Protein AF-K1TC25-F1 (afdb_monomer_lite)

Foldseek 3Di:
DAQAWAAAQGFDDDPNDGQFGFNHTDGHPDDDDPVGTDGPDPPDDPDDDDDDDDDDDDDDDDDDDFDADPVRDTHDDDDD

Secondary structure (DSSP, 8-state):
--SS-B-TT-EEEETTEEEEEESS-B-TTPPP-TTTEEE---S-------PPP----PPPP-----EE-TTS-EEPPPP-

Structure (mmCIF, N/CA/C/O backbone):
data_AF-K1TC25-F1
#
_entry.id   AF-K1TC25-F1
#
loop_
_atom_site.group_PDB
_atom_site.id
_atom_site.type_symbol
_atom_site.label_atom_id
_atom_site.label_alt_id
_atom_site.label_comp_id
_atom_site.label_asym_id
_atom_site.label_entity_id
_atom_site.label_seq_id
_atom_site.pdbx_PDB_ins_code
_atom_site.Cartn_x
_atom_site.Cartn_y
_atom_site.Cartn_z
_atom_site.occupancy
_atom_site.B_iso_or_equiv
_atom_site.auth_seq_id
_atom_site.auth_comp_id
_atom_site.auth_asym_id
_atom_site.auth_atom_id
_atom_site.pdbx_PDB_model_num
ATOM 1 N N . MET A 1 1 ? -6.221 7.342 2.852 1.00 95.56 1 MET A N 1
ATOM 2 C CA . MET A 1 1 ? -7.629 7.587 3.200 1.00 95.56 1 MET A CA 1
ATOM 3 C C . MET A 1 1 ? -8.297 6.239 3.402 1.00 95.56 1 MET A C 1
ATOM 5 O O . MET A 1 1 ? -7.903 5.311 2.700 1.00 95.56 1 MET A O 1
ATOM 9 N N . ALA A 1 2 ? -9.206 6.107 4.365 1.00 97.31 2 ALA A N 1
ATOM 10 C CA . ALA A 1 2 ? -9.984 4.888 4.577 1.00 97.31 2 ALA A CA 1
ATOM 11 C C . ALA A 1 2 ? -10.967 4.682 3.412 1.00 97.31 2 ALA A C 1
ATOM 13 O O . ALA A 1 2 ? -11.585 5.646 2.966 1.00 97.31 2 ALA A O 1
ATOM 14 N N . ILE A 1 3 ? -11.082 3.451 2.910 1.00 97.81 3 ILE A N 1
ATOM 15 C CA . ILE A 1 3 ? -12.004 3.085 1.813 1.00 97.81 3 ILE A CA 1
ATOM 16 C C . ILE A 1 3 ? -13.295 2.423 2.316 1.00 97.81 3 ILE A C 1
ATOM 18 O O . ILE A 1 3 ? -14.134 2.029 1.519 1.00 97.81 3 ILE A O 1
ATOM 22 N N . CYS A 1 4 ? -13.406 2.239 3.628 1.00 97.94 4 CYS A N 1
ATOM 23 C CA . CYS A 1 4 ? -14.567 1.737 4.346 1.00 97.94 4 CYS A CA 1
ATOM 24 C C . CYS A 1 4 ? -14.433 2.148 5.818 1.00 97.94 4 CYS A C 1
ATOM 26 O O . CYS A 1 4 ? -13.355 2.588 6.238 1.00 97.94 4 CYS A O 1
ATOM 28 N N . ASP A 1 5 ? -15.491 1.959 6.602 1.00 98.50 5 ASP A N 1
ATOM 29 C CA . ASP A 1 5 ? -15.412 2.083 8.055 1.00 98.50 5 ASP A CA 1
ATOM 30 C C . ASP A 1 5 ? -14.489 1.005 8.641 1.00 98.50 5 ASP A C 1
ATOM 32 O O . ASP A 1 5 ? -14.524 -0.162 8.236 1.00 98.50 5 ASP A O 1
ATOM 36 N N . ILE A 1 6 ? -13.655 1.399 9.602 1.00 98.38 6 ILE A N 1
ATOM 37 C CA . ILE A 1 6 ? -12.747 0.511 10.329 1.00 98.38 6 ILE A CA 1
ATOM 38 C C . ILE A 1 6 ? -13.036 0.691 11.822 1.00 98.38 6 ILE A C 1
ATOM 40 O O . ILE A 1 6 ? -12.797 1.779 12.352 1.00 98.38 6 ILE A O 1
ATOM 44 N N . PRO A 1 7 ? -13.554 -0.332 12.521 1.00 98.31 7 PRO A N 1
ATOM 45 C CA . PRO A 1 7 ? -13.774 -0.233 13.957 1.00 98.31 7 PRO A CA 1
ATOM 46 C C . PRO A 1 7 ? -12.439 -0.133 14.702 1.00 98.31 7 PRO A C 1
ATOM 48 O O . PRO A 1 7 ? -11.404 -0.575 14.197 1.00 98.31 7 PRO A O 1
ATOM 51 N N . GLU A 1 8 ? -12.461 0.390 15.926 1.00 98.00 8 GLU A N 1
ATOM 52 C CA . GLU A 1 8 ? -11.305 0.347 16.824 1.00 98.00 8 GLU A CA 1
ATOM 53 C C . GLU A 1 8 ? -10.753 -1.086 16.947 1.00 98.00 8 GLU A C 1
ATOM 55 O O . GLU A 1 8 ? -11.500 -2.060 17.058 1.00 98.00 8 GLU A O 1
ATOM 60 N N . GLY A 1 9 ? -9.428 -1.233 16.867 1.00 96.62 9 GLY A N 1
ATOM 61 C CA . GLY A 1 9 ? -8.748 -2.530 16.813 1.00 96.62 9 GL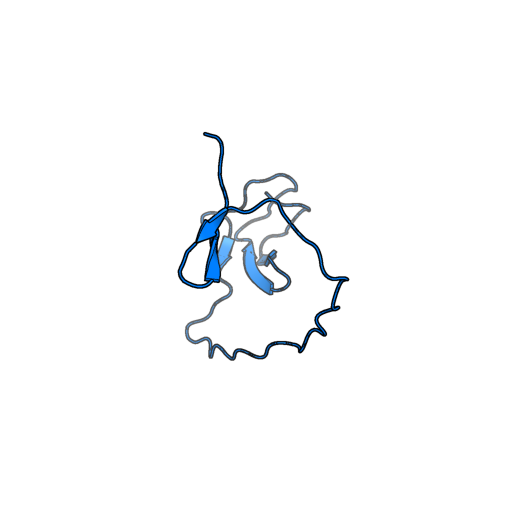Y A CA 1
ATOM 62 C C . GLY A 1 9 ? -8.832 -3.241 15.455 1.00 96.62 9 GLY A C 1
ATOM 63 O O . GLY A 1 9 ? -8.083 -4.195 15.226 1.00 96.62 9 GLY A O 1
ATOM 64 N N . GLY A 1 10 ? -9.673 -2.767 14.533 1.00 96.81 10 GLY A N 1
ATOM 65 C CA . GLY A 1 10 ? -9.832 -3.300 13.183 1.00 96.81 10 GLY A CA 1
ATOM 66 C C . GLY A 1 10 ? -8.541 -3.245 12.369 1.00 96.81 10 GLY A C 1
ATOM 67 O O . GLY A 1 10 ? -7.674 -2.398 12.591 1.00 96.81 10 GLY A O 1
ATOM 68 N N . GLU A 1 11 ? -8.385 -4.180 11.436 1.00 96.12 11 GLU A N 1
ATOM 69 C CA . GLU A 1 11 ? -7.160 -4.307 10.649 1.00 96.12 11 GLU A CA 1
ATOM 70 C C . GLU A 1 11 ? -7.051 -3.224 9.574 1.00 96.12 11 GLU A C 1
ATOM 72 O O . GLU A 1 11 ? -7.997 -2.932 8.844 1.00 96.12 11 GLU A O 1
ATOM 77 N N . VAL A 1 12 ? -5.850 -2.668 9.426 1.00 95.88 12 VAL A N 1
ATOM 78 C CA . VAL A 1 12 ? -5.497 -1.776 8.323 1.00 95.88 12 VAL A CA 1
ATOM 79 C C . VAL A 1 12 ? -4.657 -2.571 7.333 1.00 95.88 12 VAL A C 1
ATOM 81 O O . VAL A 1 12 ? -3.522 -2.952 7.633 1.00 95.88 12 VAL A O 1
ATOM 84 N N . ILE A 1 13 ? -5.217 -2.829 6.151 1.00 93.81 13 ILE A N 1
ATOM 85 C CA . ILE A 1 13 ? -4.592 -3.644 5.104 1.00 93.81 13 ILE A CA 1
ATOM 86 C C . ILE A 1 13 ? -4.062 -2.742 3.991 1.00 93.81 13 ILE A C 1
ATOM 88 O O . ILE A 1 13 ? -4.766 -1.872 3.477 1.00 93.81 13 ILE A O 1
ATOM 92 N N . LYS A 1 14 ? -2.811 -2.967 3.588 1.00 92.31 14 LYS A N 1
ATOM 93 C CA . LYS A 1 14 ? -2.182 -2.299 2.446 1.00 92.31 14 LYS A CA 1
ATOM 94 C C . LYS A 1 14 ? -1.331 -3.304 1.678 1.00 92.31 14 LYS A C 1
ATOM 96 O O . LYS A 1 14 ? -0.605 -4.087 2.280 1.00 92.31 14 LYS A O 1
ATOM 101 N N . TYR A 1 15 ? -1.422 -3.283 0.348 1.00 91.31 15 TYR A N 1
ATOM 102 C CA . TYR A 1 15 ? -0.712 -4.223 -0.537 1.00 91.31 15 TYR A CA 1
ATOM 103 C C . TYR A 1 15 ? -1.010 -5.707 -0.249 1.00 91.31 15 TYR A C 1
ATOM 105 O O . TYR A 1 15 ? -0.158 -6.559 -0.462 1.00 91.31 15 TYR A O 1
ATOM 113 N N . GLY A 1 16 ? -2.207 -6.014 0.260 1.00 87.44 16 GLY A N 1
ATOM 114 C CA . GLY A 1 16 ? -2.596 -7.378 0.636 1.00 87.44 16 GLY A CA 1
ATOM 115 C C . GLY A 1 16 ? -2.081 -7.844 2.002 1.00 87.44 16 GLY A C 1
ATOM 116 O O . GLY A 1 16 ? -2.355 -8.976 2.382 1.00 87.44 16 GLY A O 1
ATOM 117 N N . TYR A 1 17 ? -1.390 -6.988 2.762 1.00 86.12 17 TYR A N 1
ATOM 118 C CA . TYR A 1 17 ? -0.855 -7.322 4.083 1.00 86.12 17 TYR A CA 1
ATOM 119 C C . TYR A 1 17 ? -1.390 -6.386 5.165 1.00 86.12 17 TYR A C 1
ATOM 121 O O . TYR A 1 17 ? -1.604 -5.193 4.934 1.00 86.12 17 TYR A O 1
ATOM 129 N N . ARG A 1 18 ? -1.570 -6.918 6.376 1.00 90.25 18 ARG A N 1
ATOM 130 C CA . ARG A 1 18 ? -1.914 -6.119 7.553 1.00 90.25 18 ARG A CA 1
ATOM 131 C C . ARG A 1 18 ? -0.719 -5.268 7.972 1.00 90.25 18 ARG A C 1
ATOM 133 O O . ARG A 1 18 ? 0.298 -5.798 8.412 1.00 90.25 18 ARG A O 1
ATOM 140 N N . ILE A 1 19 ? -0.864 -3.950 7.884 1.00 91.50 19 ILE A N 1
ATOM 141 C CA . ILE A 1 19 ? 0.173 -2.992 8.296 1.00 91.50 19 ILE A CA 1
ATOM 142 C C . ILE A 1 19 ? -0.025 -2.492 9.731 1.00 91.50 19 ILE A C 1
ATOM 144 O O . ILE A 1 19 ? 0.908 -1.979 10.352 1.00 91.50 19 ILE A O 1
ATOM 148 N N . GLY A 1 20 ? -1.230 -2.647 10.276 1.00 93.88 20 GLY A N 1
ATOM 149 C CA . GLY A 1 20 ? -1.570 -2.147 11.597 1.00 93.88 20 GLY A CA 1
ATOM 150 C C . GLY A 1 20 ? -2.997 -2.446 12.017 1.00 93.88 20 GLY A C 1
ATOM 151 O O . GLY A 1 20 ? -3.750 -3.087 11.284 1.00 93.88 20 GLY A O 1
ATOM 152 N N . ASN A 1 21 ? -3.348 -1.933 13.189 1.00 96.94 21 ASN A N 1
ATOM 153 C CA . ASN A 1 21 ? -4.699 -1.917 13.729 1.00 96.94 21 ASN A CA 1
ATOM 154 C C . ASN A 1 21 ? -5.120 -0.470 14.013 1.00 96.94 21 ASN A C 1
ATOM 156 O O . ASN A 1 21 ? -4.287 0.358 14.404 1.00 96.94 21 ASN A O 1
ATOM 160 N N . ALA A 1 22 ? -6.399 -0.167 13.810 1.00 97.75 22 ALA A N 1
ATOM 161 C CA . ALA A 1 22 ? -6.973 1.130 14.138 1.00 97.75 22 ALA A CA 1
ATOM 162 C C . ALA A 1 22 ? -6.923 1.372 15.655 1.00 97.75 22 ALA A C 1
ATOM 164 O O . ALA A 1 22 ? -7.191 0.470 16.449 1.00 97.75 22 ALA A O 1
ATOM 165 N N . LYS A 1 23 ? -6.554 2.587 16.064 1.00 97.75 23 LYS A N 1
ATOM 166 C CA . LYS A 1 23 ? -6.513 3.012 17.475 1.00 97.75 23 LYS A CA 1
ATOM 167 C C . LYS A 1 23 ? -7.856 3.536 17.984 1.00 97.75 23 LYS A C 1
ATOM 169 O O . LYS A 1 23 ? -7.994 3.767 19.174 1.00 97.75 23 LYS A O 1
ATOM 174 N N . GLU A 1 24 ? -8.794 3.761 17.075 1.00 98.25 24 GLU A N 1
ATOM 175 C CA . GLU A 1 24 ? -10.126 4.311 17.309 1.00 98.25 24 GLU A CA 1
ATOM 176 C C . GLU A 1 24 ? -11.037 3.894 16.147 1.00 98.25 24 GLU A C 1
ATOM 178 O O . GLU A 1 24 ? -10.561 3.308 15.171 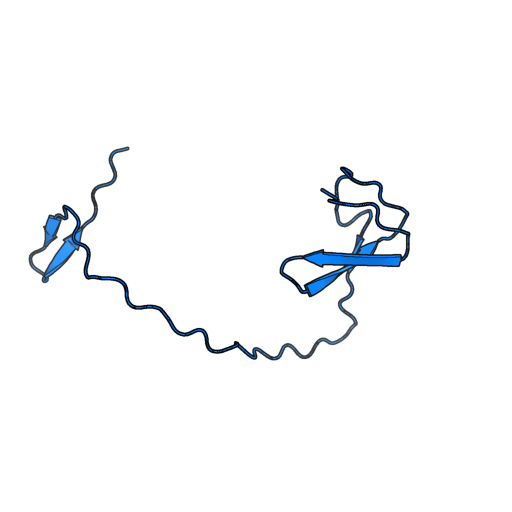1.00 98.25 24 GLU A O 1
ATOM 183 N N . ASN A 1 25 ? -12.331 4.204 16.223 1.00 98.50 25 ASN A N 1
ATOM 184 C CA . ASN A 1 25 ? -13.221 4.057 15.072 1.00 98.50 25 ASN A CA 1
ATOM 185 C C . ASN A 1 25 ? -12.824 5.058 13.978 1.00 98.50 25 ASN A C 1
ATOM 187 O O . ASN A 1 25 ? -12.799 6.266 14.214 1.00 98.50 25 ASN A O 1
ATOM 191 N N . ILE A 1 26 ? -12.551 4.563 12.774 1.00 98.44 26 ILE A N 1
ATOM 192 C CA . ILE A 1 26 ? -12.175 5.370 11.614 1.00 98.44 26 ILE A CA 1
ATOM 193 C C . ILE A 1 26 ? -13.294 5.270 10.583 1.00 98.44 26 ILE A C 1
ATOM 195 O O . ILE A 1 26 ? -13.533 4.199 10.031 1.00 98.44 26 ILE A O 1
ATOM 199 N N . ALA A 1 27 ? -13.958 6.389 10.304 1.00 98.44 27 ALA A N 1
ATOM 200 C CA . ALA A 1 27 ? -14.982 6.447 9.267 1.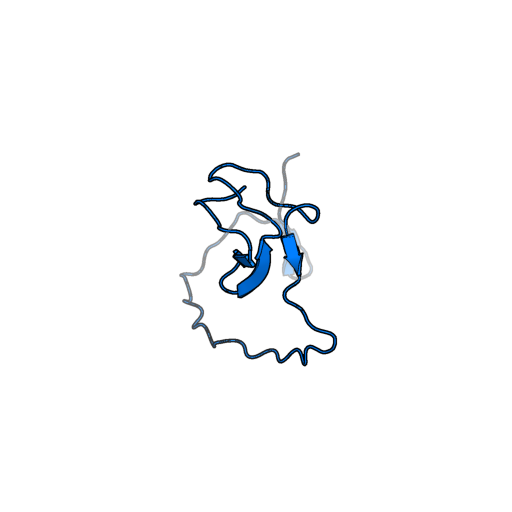00 98.44 27 ALA A CA 1
ATOM 201 C C . ALA A 1 27 ? -14.365 6.380 7.860 1.00 98.44 27 ALA A C 1
ATOM 203 O O . ALA A 1 27 ? -13.244 6.868 7.641 1.00 98.44 27 ALA A O 1
ATOM 204 N N . GLU A 1 28 ? -15.114 5.854 6.894 1.00 98.44 28 GLU A N 1
ATOM 205 C CA . GLU A 1 28 ? -14.774 5.933 5.473 1.00 98.44 28 GLU A CA 1
ATOM 206 C C . GLU A 1 28 ? -14.408 7.376 5.064 1.00 98.44 28 GLU A C 1
ATOM 208 O O . GLU A 1 28 ? -14.970 8.355 5.554 1.00 98.44 28 GLU A O 1
ATOM 213 N N . GLY A 1 29 ? -13.406 7.535 4.194 1.00 98.25 29 GLY A N 1
ATOM 214 C CA . GLY A 1 29 ? -12.934 8.854 3.764 1.00 98.25 29 GLY A CA 1
ATOM 215 C C . GLY A 1 29 ? -11.985 9.552 4.751 1.00 98.25 29 GLY A C 1
ATOM 216 O O . GLY A 1 29 ? -11.367 10.560 4.405 1.00 98.25 29 GLY A O 1
ATOM 217 N N . SER A 1 30 ? -11.775 9.009 5.953 1.00 98.19 30 SER A N 1
ATOM 218 C CA . SER A 1 30 ? -10.858 9.604 6.935 1.00 98.19 30 SER A CA 1
ATOM 219 C C . SER A 1 30 ? -9.385 9.454 6.538 1.00 98.19 30 SER A C 1
ATOM 221 O O . SER A 1 30 ? -8.971 8.503 5.860 1.00 98.19 30 SER A O 1
ATOM 223 N N . TRP A 1 31 ? -8.541 10.388 6.984 1.00 98.00 31 TRP A N 1
ATOM 224 C CA . TRP A 1 31 ? -7.094 10.279 6.803 1.00 98.00 31 TRP A CA 1
ATOM 225 C C . TRP A 1 31 ? -6.515 9.190 7.715 1.00 98.00 31 TRP A C 1
ATOM 227 O O . TRP A 1 31 ? -6.758 9.179 8.913 1.00 98.00 31 TRP A O 1
ATOM 237 N N . ILE A 1 32 ? -5.728 8.279 7.139 1.00 96.69 32 ILE A N 1
ATOM 238 C CA . ILE A 1 32 ? -5.043 7.198 7.856 1.00 96.69 32 ILE A CA 1
ATOM 239 C C . ILE A 1 32 ? -3.593 7.623 8.089 1.00 96.69 32 ILE A C 1
ATOM 241 O O . ILE A 1 32 ? -2.875 7.881 7.116 1.00 96.69 32 ILE A O 1
ATOM 245 N N . HIS A 1 33 ? -3.159 7.675 9.348 1.00 96.38 33 HIS A N 1
ATOM 246 C CA . HIS A 1 33 ? -1.789 8.025 9.725 1.00 96.38 33 HIS A CA 1
ATOM 247 C C . HIS A 1 33 ? -1.384 7.379 11.063 1.00 96.38 33 HIS A C 1
ATOM 249 O O . HIS A 1 33 ? -2.160 6.717 11.740 1.00 96.38 33 HIS A O 1
ATOM 255 N N . THR A 1 34 ? -0.145 7.596 11.493 1.00 94.69 34 THR A N 1
ATOM 256 C CA . THR A 1 34 ? 0.401 7.073 12.758 1.00 94.69 34 THR A CA 1
ATOM 257 C C . THR A 1 34 ? -0.367 7.491 14.019 1.00 94.69 34 THR A C 1
ATOM 259 O O . THR A 1 34 ? -0.234 6.829 15.049 1.00 94.69 34 THR A O 1
ATOM 262 N N . HIS A 1 35 ? -1.168 8.565 13.983 1.00 96.56 35 HIS A N 1
ATOM 263 C CA . HIS A 1 35 ? -1.964 8.979 15.142 1.00 96.56 35 HIS A CA 1
ATOM 264 C C . HIS A 1 35 ? -3.148 8.033 15.388 1.00 96.56 35 HIS A C 1
ATOM 266 O O . HIS A 1 35 ? -3.387 7.701 16.544 1.00 96.56 35 HIS A O 1
ATOM 272 N N . ASN A 1 36 ? -3.795 7.528 14.329 1.00 96.94 36 ASN A N 1
ATOM 273 C CA . ASN A 1 36 ? -4.973 6.654 14.405 1.00 96.94 36 ASN A CA 1
ATOM 274 C C . ASN A 1 36 ? -4.699 5.192 14.011 1.00 96.94 36 ASN A C 1
ATOM 276 O O . ASN A 1 36 ? -5.594 4.356 14.085 1.00 96.94 36 ASN A O 1
ATOM 280 N N . VAL A 1 37 ? -3.453 4.844 13.670 1.00 96.75 37 VAL A N 1
ATOM 281 C CA . VAL A 1 37 ? -3.015 3.460 13.429 1.00 96.75 37 VAL A CA 1
ATOM 282 C C . VAL A 1 37 ? -1.842 3.090 14.330 1.00 96.75 37 VAL A C 1
ATOM 284 O O . VAL A 1 37 ? -0.900 3.866 14.518 1.00 96.75 37 VAL A O 1
ATOM 287 N N . LYS A 1 38 ? -1.882 1.881 14.888 1.00 94.19 38 LYS A N 1
ATOM 288 C CA . LYS A 1 38 ? -0.757 1.227 15.568 1.00 94.19 38 LYS A CA 1
ATOM 289 C C . LYS A 1 38 ? -0.197 0.134 14.660 1.00 94.19 38 LYS A C 1
ATOM 291 O O . LYS A 1 38 ? -0.970 -0.580 14.032 1.00 94.19 38 LYS A O 1
ATOM 296 N N . THR A 1 39 ? 1.126 -0.004 14.582 1.00 86.81 39 THR A N 1
ATOM 297 C CA . THR A 1 39 ? 1.748 -1.068 13.780 1.00 86.81 39 THR A CA 1
ATOM 298 C C . THR A 1 39 ? 1.354 -2.442 14.327 1.00 86.81 39 THR A C 1
ATOM 300 O O . THR A 1 39 ? 1.223 -2.627 15.536 1.00 86.81 39 THR A O 1
ATOM 303 N N . ALA A 1 40 ? 1.174 -3.410 13.429 1.00 78.62 40 ALA A N 1
ATOM 304 C CA . ALA A 1 40 ? 0.940 -4.811 13.792 1.00 78.62 40 ALA A CA 1
ATOM 305 C C . ALA A 1 40 ? 2.244 -5.635 13.800 1.00 78.62 40 ALA A C 1
ATOM 307 O O . ALA A 1 40 ? 2.204 -6.860 13.902 1.00 78.62 40 ALA A O 1
ATOM 308 N N . LEU A 1 41 ? 3.393 -4.962 13.661 1.00 71.62 41 LEU A N 1
ATOM 309 C CA . LEU A 1 41 ? 4.720 -5.547 13.810 1.00 71.62 41 LEU A CA 1
ATOM 310 C C . LEU A 1 41 ? 5.024 -5.684 15.313 1.00 71.62 41 LEU A C 1
ATOM 312 O O . LEU A 1 41 ? 5.132 -4.669 15.996 1.00 71.62 41 LEU A O 1
ATOM 316 N N . GLY A 1 42 ? 5.120 -6.915 15.825 1.00 66.25 42 GLY A N 1
ATOM 317 C CA . GLY A 1 42 ? 5.622 -7.196 17.179 1.00 66.25 42 GLY A CA 1
ATOM 318 C C . GLY A 1 42 ? 7.145 -7.027 17.302 1.00 66.25 42 GLY A C 1
ATOM 319 O O . GLY A 1 42 ? 7.800 -6.605 16.351 1.00 66.25 42 GLY A O 1
ATOM 320 N N . ASP A 1 43 ? 7.708 -7.396 18.459 1.00 59.94 43 ASP A N 1
ATOM 321 C CA . ASP A 1 43 ? 9.125 -7.163 18.815 1.00 59.94 43 ASP A CA 1
ATOM 322 C C . ASP A 1 43 ? 10.147 -7.968 17.988 1.00 59.94 43 ASP A C 1
ATOM 324 O O . ASP A 1 43 ? 11.337 -7.658 18.002 1.00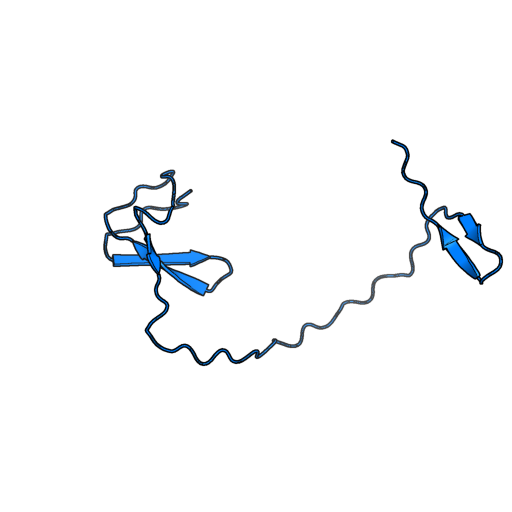 59.94 43 ASP A O 1
ATOM 328 N N . LEU A 1 44 ? 9.709 -8.976 17.232 1.00 56.03 44 LEU A N 1
ATOM 329 C CA . LEU A 1 44 ? 10.565 -9.727 16.320 1.00 56.03 44 LEU A CA 1
ATOM 330 C C . LEU A 1 44 ? 9.728 -10.196 15.128 1.00 56.03 44 LEU A C 1
ATOM 332 O O . LEU A 1 44 ? 8.792 -10.976 15.298 1.00 56.03 44 LEU A O 1
ATOM 336 N N . LEU A 1 45 ? 10.050 -9.730 13.921 1.00 62.62 45 LEU A N 1
ATOM 337 C CA . LEU A 1 45 ? 9.552 -10.359 12.700 1.00 62.62 45 LEU A CA 1
ATOM 338 C C . LEU A 1 45 ? 10.725 -10.965 11.967 1.00 62.62 45 LEU A C 1
ATOM 340 O O . LEU A 1 45 ? 11.577 -10.259 11.430 1.00 62.62 45 LEU A O 1
ATOM 344 N N . GLU A 1 46 ? 10.742 -12.288 11.931 1.00 64.62 46 GLU A N 1
ATOM 345 C CA . GLU A 1 46 ? 11.525 -13.006 10.945 1.00 64.62 46 GLU A CA 1
ATOM 346 C C . GLU A 1 46 ? 10.942 -12.673 9.568 1.00 64.62 46 GLU A C 1
ATOM 348 O O . GLU A 1 46 ? 9.853 -13.110 9.192 1.00 64.62 46 GLU A O 1
ATOM 353 N N . TYR A 1 47 ? 11.642 -11.820 8.824 1.00 64.12 47 TYR A N 1
ATOM 354 C CA . TYR A 1 47 ? 11.296 -11.523 7.443 1.00 64.12 47 TYR A CA 1
ATOM 355 C C . TYR A 1 47 ? 11.813 -12.649 6.545 1.00 64.12 47 TYR A C 1
ATOM 357 O O . TYR A 1 47 ? 13.022 -12.810 6.380 1.00 64.12 47 TYR A O 1
ATOM 365 N N . THR A 1 48 ? 10.897 -13.409 5.942 1.00 74.25 48 THR A N 1
ATOM 366 C CA . THR A 1 48 ? 11.223 -14.416 4.923 1.00 74.25 48 THR A CA 1
ATOM 367 C C . THR A 1 48 ? 10.667 -13.973 3.575 1.00 74.25 48 THR A C 1
ATOM 369 O O . THR A 1 48 ? 9.456 -13.827 3.408 1.00 74.25 48 THR A O 1
ATOM 372 N N . TYR A 1 49 ? 11.549 -13.763 2.598 1.00 78.88 49 TYR A N 1
ATOM 373 C CA . TYR A 1 49 ? 11.154 -13.454 1.226 1.00 78.88 49 TYR A CA 1
ATOM 374 C C . TYR A 1 49 ? 10.792 -14.743 0.478 1.00 78.88 49 TYR A C 1
ATOM 376 O O . TYR A 1 49 ? 11.675 -15.474 0.039 1.00 78.88 49 TYR A O 1
ATOM 384 N N . ASN A 1 50 ? 9.490 -14.998 0.321 1.00 82.19 50 ASN A N 1
ATOM 385 C CA . ASN A 1 50 ? 8.946 -16.102 -0.476 1.00 82.19 50 ASN A CA 1
ATOM 386 C C . ASN A 1 50 ? 8.182 -15.544 -1.689 1.00 82.19 50 ASN A C 1
ATOM 388 O O . ASN A 1 50 ? 6.958 -15.397 -1.630 1.00 82.19 50 ASN A O 1
ATOM 392 N N . PRO A 1 51 ? 8.872 -15.181 -2.785 1.00 83.75 51 PRO A N 1
ATOM 393 C CA . PRO A 1 51 ? 8.200 -14.704 -3.983 1.00 83.75 51 PRO A CA 1
ATOM 394 C C . PRO A 1 51 ? 7.363 -15.825 -4.594 1.00 83.75 51 PRO A C 1
ATOM 396 O O . PRO A 1 51 ? 7.818 -16.960 -4.725 1.00 83.75 51 PRO A O 1
ATOM 399 N N . THR A 1 52 ? 6.144 -15.498 -5.013 1.00 84.12 52 THR A N 1
ATOM 400 C CA . THR A 1 52 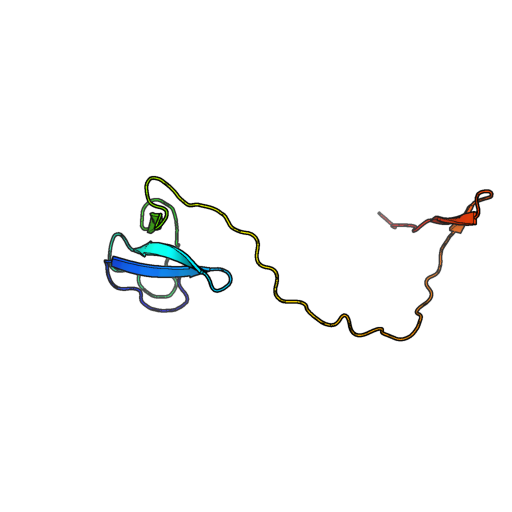? 5.396 -16.389 -5.902 1.00 84.12 52 THR A CA 1
ATOM 401 C C . THR A 1 52 ? 5.985 -16.240 -7.305 1.00 84.12 52 THR A C 1
ATOM 403 O O . THR A 1 52 ? 6.050 -15.107 -7.788 1.00 84.12 52 THR A O 1
ATOM 406 N N . PRO A 1 53 ? 6.431 -17.325 -7.964 1.00 83.56 53 PRO A N 1
ATOM 407 C CA . PRO A 1 53 ? 6.872 -17.257 -9.350 1.00 83.56 53 PRO A CA 1
ATOM 408 C C . PRO A 1 53 ? 5.718 -16.744 -10.210 1.00 83.56 53 PRO A C 1
ATOM 410 O O . PRO A 1 53 ? 4.647 -17.347 -10.246 1.00 83.56 53 PRO A O 1
ATOM 413 N N . VAL A 1 54 ? 5.929 -15.614 -10.875 1.00 85.19 54 VAL A N 1
ATOM 414 C CA . VAL A 1 54 ? 4.995 -15.091 -11.870 1.00 85.19 54 VAL A CA 1
ATOM 415 C C . VAL A 1 54 ? 5.608 -15.377 -13.229 1.00 85.19 54 VAL A C 1
ATOM 417 O O . VAL A 1 54 ? 6.753 -15.007 -13.477 1.00 85.19 54 VAL A O 1
ATOM 420 N N . GLU A 1 55 ? 4.866 -16.054 -14.103 1.00 86.19 55 GLU A N 1
ATOM 421 C CA . GLU A 1 55 ? 5.295 -16.207 -15.490 1.00 86.19 55 GLU A CA 1
ATOM 422 C C . GLU A 1 55 ? 5.242 -14.847 -16.186 1.00 86.19 55 GLU A C 1
ATOM 424 O O . GLU A 1 55 ? 4.173 -14.256 -16.377 1.00 86.19 55 GLU A O 1
ATOM 429 N N . GLU A 1 56 ? 6.410 -14.342 -16.571 1.00 83.81 56 GLU A N 1
ATOM 430 C CA . GLU A 1 56 ? 6.501 -13.180 -17.440 1.00 83.81 56 GLU A CA 1
ATOM 431 C C . GLU A 1 56 ? 5.961 -13.556 -18.820 1.00 83.81 56 GLU A C 1
ATOM 433 O O . GLU A 1 56 ? 6.539 -14.365 -19.552 1.00 83.81 56 GLU A O 1
ATOM 438 N N . LYS A 1 57 ? 4.831 -12.954 -19.194 1.00 86.56 57 LYS A N 1
ATOM 439 C CA . LYS A 1 57 ? 4.336 -13.054 -20.563 1.00 86.56 57 LYS A CA 1
ATOM 440 C C . LYS A 1 57 ? 5.290 -12.285 -21.461 1.00 86.56 57 LYS A C 1
ATOM 442 O O . LYS A 1 57 ? 5.321 -11.057 -21.422 1.00 86.56 57 LYS A O 1
ATOM 447 N N . LYS A 1 58 ? 6.038 -13.009 -22.290 1.00 86.88 58 LYS A N 1
ATOM 448 C CA . LYS A 1 58 ? 6.753 -12.391 -23.403 1.00 86.88 58 LYS A CA 1
ATOM 449 C C . LYS A 1 58 ? 5.731 -11.718 -24.313 1.00 86.88 58 LYS A C 1
ATOM 451 O O . LYS A 1 58 ? 4.808 -12.371 -24.796 1.00 86.88 58 LYS A O 1
ATOM 456 N N . THR A 1 59 ? 5.890 -10.418 -24.502 1.00 88.00 59 THR A N 1
ATOM 457 C CA . THR A 1 59 ? 5.189 -9.671 -25.546 1.00 88.00 59 THR A CA 1
ATOM 458 C C . THR A 1 59 ? 5.958 -9.798 -26.855 1.00 88.00 59 THR A C 1
ATOM 460 O O . THR A 1 59 ? 7.079 -10.315 -26.870 1.00 88.00 59 THR A O 1
ATOM 463 N N . GLU A 1 60 ? 5.376 -9.326 -27.956 1.00 92.62 60 GLU A N 1
ATOM 464 C CA . GLU A 1 60 ? 6.150 -9.182 -29.185 1.00 92.62 60 GLU A CA 1
ATOM 465 C C . GLU A 1 60 ? 7.296 -8.175 -28.998 1.00 92.62 60 GLU A C 1
ATOM 467 O O . GLU A 1 60 ? 7.247 -7.295 -28.129 1.00 92.62 60 GLU A O 1
ATOM 472 N N . ASP A 1 61 ? 8.325 -8.302 -29.836 1.00 91.44 61 ASP A N 1
ATOM 473 C CA . ASP A 1 61 ? 9.400 -7.321 -29.903 1.00 91.44 61 ASP A CA 1
ATOM 474 C C . ASP A 1 61 ? 8.839 -5.967 -30.355 1.00 91.44 61 ASP A C 1
ATOM 476 O O . ASP A 1 61 ? 8.160 -5.858 -31.379 1.00 91.44 61 ASP A O 1
ATOM 480 N N . VAL A 1 62 ? 9.159 -4.914 -29.602 1.00 91.00 62 VAL A N 1
ATOM 481 C CA . VAL A 1 62 ? 8.796 -3.533 -29.934 1.00 91.00 62 VAL A CA 1
ATOM 482 C C . VAL A 1 62 ? 10.048 -2.690 -30.135 1.00 91.00 62 VAL A C 1
ATOM 484 O O . VAL A 1 62 ? 11.034 -2.808 -29.409 1.00 91.00 62 VAL A O 1
ATOM 487 N N . THR A 1 63 ? 10.012 -1.809 -31.132 1.00 91.00 63 THR A N 1
ATOM 488 C CA . THR A 1 63 ? 11.116 -0.896 -31.458 1.00 91.00 63 THR A CA 1
ATOM 489 C C . THR A 1 63 ? 10.770 0.540 -31.082 1.00 91.00 63 THR A C 1
ATOM 491 O O . THR A 1 63 ? 9.610 0.940 -31.162 1.00 91.00 63 THR A O 1
ATOM 494 N N . PHE A 1 64 ? 11.777 1.351 -30.756 1.00 90.31 64 PHE A N 1
ATOM 495 C CA . PHE A 1 64 ? 11.623 2.791 -30.542 1.00 90.31 64 PHE A CA 1
ATOM 496 C C . PHE A 1 64 ? 12.675 3.577 -31.333 1.00 90.31 64 PHE A C 1
ATOM 498 O O . PHE A 1 64 ? 13.730 3.050 -31.686 1.00 90.31 64 PHE A O 1
ATOM 505 N N . MET A 1 65 ? 12.399 4.855 -31.598 1.00 90.50 65 MET A N 1
ATOM 506 C CA . MET A 1 65 ? 13.347 5.754 -32.261 1.00 90.50 65 MET A CA 1
ATOM 507 C C . MET A 1 65 ? 14.458 6.158 -31.288 1.00 90.50 65 MET A C 1
ATOM 509 O O . MET A 1 65 ? 14.271 7.040 -30.449 1.00 90.50 65 MET A O 1
ATOM 513 N N . GLY A 1 66 ? 15.606 5.496 -31.396 1.00 91.38 66 GLY A N 1
ATOM 514 C CA . GLY A 1 66 ? 16.768 5.732 -30.547 1.00 91.38 66 GLY A CA 1
ATOM 515 C C . GLY A 1 66 ? 17.993 6.230 -31.310 1.00 91.38 66 GLY A C 1
ATOM 516 O O . GLY A 1 66 ? 18.069 6.161 -32.535 1.00 91.38 66 GLY A O 1
ATOM 517 N N . PHE A 1 67 ? 18.974 6.734 -30.564 1.00 91.25 67 PHE A N 1
ATOM 518 C CA . PHE A 1 67 ? 20.241 7.222 -31.111 1.00 91.25 67 PHE A CA 1
ATOM 519 C C . PHE A 1 67 ? 21.324 6.161 -30.948 1.00 91.25 67 PHE A C 1
ATOM 521 O O . PHE A 1 67 ? 21.701 5.833 -29.821 1.00 91.25 67 PHE A O 1
ATOM 528 N N . ASN A 1 68 ? 21.831 5.640 -32.065 1.00 93.50 68 ASN A N 1
ATOM 529 C CA . ASN A 1 68 ? 22.910 4.655 -32.059 1.00 93.50 68 ASN A CA 1
ATOM 530 C C . ASN A 1 68 ? 24.221 5.287 -31.586 1.00 93.50 68 ASN A C 1
ATOM 532 O O . ASN A 1 68 ? 24.618 6.351 -32.068 1.00 93.50 68 ASN A O 1
ATOM 536 N N . ARG A 1 69 ? 24.909 4.613 -30.663 1.00 93.25 69 ARG A N 1
ATOM 537 C CA . ARG A 1 69 ? 26.256 4.975 -30.215 1.00 93.25 69 ARG A CA 1
ATOM 538 C C . ARG A 1 69 ? 27.299 4.022 -30.816 1.00 93.25 69 ARG A C 1
ATOM 540 O O . ARG A 1 69 ? 26.963 2.875 -31.111 1.00 93.25 69 ARG A O 1
ATOM 547 N N . PRO A 1 70 ? 28.567 4.455 -30.970 1.00 93.25 70 PRO A N 1
ATOM 548 C CA . PRO A 1 70 ? 29.631 3.612 -31.526 1.00 93.25 70 PRO A CA 1
ATOM 549 C C . PRO A 1 70 ? 29.901 2.313 -30.750 1.00 93.25 70 PRO A C 1
ATOM 551 O O . PRO A 1 70 ? 30.466 1.381 -31.306 1.00 93.25 70 PRO A O 1
ATOM 554 N N . ASP A 1 71 ? 29.492 2.240 -29.480 1.00 93.69 71 ASP A N 1
ATOM 555 C CA . ASP A 1 71 ? 29.617 1.054 -28.624 1.00 93.69 71 ASP A CA 1
ATOM 556 C C . ASP A 1 71 ? 28.441 0.066 -28.763 1.00 93.69 71 ASP A C 1
ATOM 558 O O . ASP A 1 71 ? 28.344 -0.891 -27.995 1.00 93.69 71 ASP A O 1
ATOM 562 N N . GLY A 1 72 ? 27.528 0.296 -29.714 1.00 90.38 72 GLY A N 1
ATOM 563 C CA . GLY A 1 72 ? 26.365 -0.557 -29.968 1.00 90.38 72 GLY A CA 1
ATOM 564 C C . GLY A 1 72 ? 25.189 -0.326 -29.017 1.00 90.38 72 GLY A C 1
ATOM 565 O O . GLY A 1 72 ? 24.155 -0.979 -29.159 1.00 90.38 72 GLY A O 1
ATOM 566 N N . LYS A 1 73 ? 25.298 0.608 -28.063 1.00 93.12 73 LYS A N 1
ATOM 567 C CA . LYS A 1 73 ? 24.175 0.987 -27.194 1.00 93.12 73 LYS A CA 1
ATOM 568 C C . LYS A 1 73 ? 23.279 2.015 -27.876 1.00 93.12 73 LYS A C 1
ATOM 570 O O . LYS A 1 73 ? 23.725 2.833 -28.678 1.00 93.12 73 LYS A O 1
ATOM 575 N N . VAL A 1 74 ? 22.012 2.040 -27.473 1.00 92.81 74 VAL A N 1
ATOM 576 C CA . VAL A 1 74 ? 21.007 2.975 -27.994 1.00 92.81 74 VAL A CA 1
ATOM 577 C C . VAL A 1 74 ? 20.626 3.989 -26.913 1.00 92.81 74 VAL A C 1
ATOM 579 O O . VAL A 1 74 ? 20.435 3.642 -25.748 1.00 92.81 74 VAL A O 1
ATOM 582 N N . GLY A 1 75 ? 20.587 5.274 -27.263 1.00 89.31 75 GLY A N 1
ATOM 583 C CA . GLY A 1 75 ? 20.152 6.361 -26.383 1.00 89.31 75 GLY A CA 1
ATOM 584 C C . GLY A 1 75 ? 18.682 6.730 -26.575 1.00 89.31 75 GLY A C 1
ATOM 585 O O . GLY A 1 75 ? 18.182 6.701 -27.697 1.00 89.31 75 GLY A O 1
ATOM 586 N N . VAL A 1 76 ? 18.022 7.135 -25.487 1.00 90.00 76 VAL A N 1
ATOM 587 C CA . VAL A 1 76 ? 16.692 7.766 -25.499 1.00 90.00 76 VAL A CA 1
ATOM 588 C C . VAL A 1 76 ? 16.873 9.284 -25.474 1.00 90.00 76 VAL A C 1
ATOM 590 O O . VAL A 1 76 ? 17.716 9.783 -24.728 1.00 90.00 76 VAL A O 1
ATOM 593 N N . VAL A 1 77 ? 16.093 10.021 -26.271 1.00 81.75 77 VAL A N 1
ATOM 594 C CA . VAL A 1 77 ? 15.991 11.482 -26.152 1.00 81.75 77 VAL A CA 1
ATOM 595 C C . VAL A 1 77 ? 14.743 11.833 -25.353 1.00 81.75 77 VAL A C 1
ATOM 597 O O . VAL A 1 77 ? 13.631 11.473 -25.731 1.00 81.75 77 VAL A O 1
ATOM 600 N N . THR A 1 78 ? 14.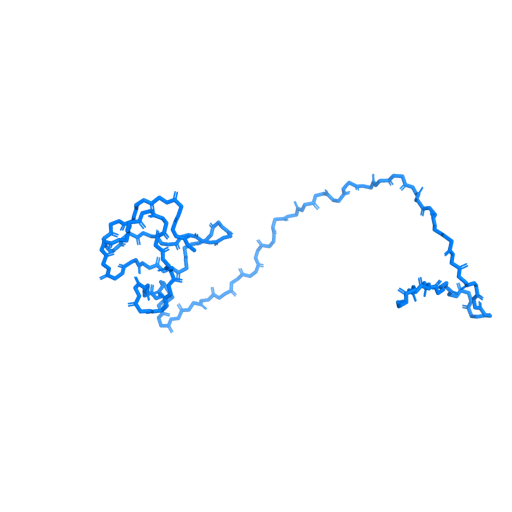907 12.545 -24.247 1.00 70.81 78 THR A N 1
ATOM 601 C CA . THR A 1 78 ? 13.796 13.211 -23.565 1.00 70.81 78 THR A CA 1
ATOM 602 C C . THR A 1 78 ? 13.762 14.653 -24.049 1.00 70.81 78 THR A C 1
ATOM 604 O O . THR A 1 78 ? 14.753 15.369 -23.904 1.00 70.81 78 THR A O 1
ATOM 607 N N . ARG A 1 79 ? 12.652 15.093 -24.649 1.00 64.06 79 ARG A N 1
ATOM 608 C CA . ARG A 1 79 ? 12.407 16.532 -24.808 1.00 64.06 79 ARG A CA 1
ATOM 609 C C . ARG A 1 79 ? 12.053 17.081 -23.423 1.00 64.06 79 ARG A C 1
ATOM 611 O O . ARG A 1 79 ? 11.146 16.542 -22.796 1.00 64.06 79 ARG A O 1
ATOM 618 N N . SER A 1 80 ? 12.813 18.066 -22.949 1.00 57.59 80 SER A N 1
ATOM 619 C CA . SER A 1 80 ? 12.456 18.906 -21.797 1.00 57.59 80 SER A CA 1
ATOM 620 C C . SER A 1 80 ? 11.286 19.815 -22.136 1.00 57.59 80 SER A C 1
ATOM 622 O O . SER A 1 80 ? 11.315 20.337 -23.277 1.00 57.59 80 SER A O 1
#

Radius of gyration: 22.85 Å; chains: 1; bounding box: 45×36×51 Å

pLDDT: mean 88.65, std 10.95, range [56.03, 98.5]

InterPro domains:
  IPR052172 UxaA family altronate/galactarate dehydratases [PTHR30536] (1-76)

Organism: NCBI:txid408170

Sequence (80 aa):
MAICDIPEGGEVIKYGYRIGNAKENIAEGSWIHTHNVKTALGDLLEYTYNPTPVEEKKTEDVTFMGFNRPDGKVGVVTRS